Protein AF-A0A960TJP4-F1 (afdb_monomer_lite)

Sequence (96 aa):
MKLLMGAAESLITYLRLPSEEATQIIVNSIKQEMKIRGTDFGILEVSSKAERTAFTRVVVHRVKDYLSQNYRFKPESVNKAMDSFVAVLHRSWQLE

Radius of gyration: 12.8 Å; chains: 1; bounding box: 29×22×37 Å

Foldseek 3Di:
DQLLQQLLVLCCVLVVDDSVVSSVLLVVLLVVLCVVVVHDPVCLLPDDPVSVLVSQVSSLVSSLVCCVVPHPDDVVSSVSSSVSSSVSSNVVNVVD

pLDDT: mean 83.44, std 9.13, range [45.75, 92.38]

Structure (mmCIF, N/CA/C/O backbone):
data_AF-A0A960TJP4-F1
#
_entry.id   AF-A0A960TJP4-F1
#
loop_
_atom_site.group_PDB
_atom_site.id
_atom_site.type_symbol
_atom_site.label_atom_id
_atom_site.label_alt_id
_atom_site.label_comp_id
_atom_site.label_asym_id
_atom_site.label_entity_id
_atom_site.label_seq_id
_atom_site.pdbx_PDB_ins_code
_atom_site.Cartn_x
_atom_site.Cartn_y
_atom_site.Cartn_z
_atom_site.occupancy
_atom_site.B_iso_or_equiv
_atom_site.auth_seq_id
_atom_site.auth_comp_id
_atom_site.auth_asym_id
_atom_site.auth_atom_id
_atom_site.pdbx_PDB_model_num
ATOM 1 N N . MET A 1 1 ? 2.980 9.294 9.939 1.00 51.09 1 MET A N 1
ATOM 2 C CA . MET A 1 1 ? 3.906 9.525 8.792 1.00 51.09 1 MET A CA 1
ATOM 3 C C . MET A 1 1 ? 4.861 8.365 8.493 1.00 51.09 1 MET A C 1
ATOM 5 O O . MET A 1 1 ? 5.073 8.100 7.318 1.00 51.09 1 MET A O 1
ATOM 9 N N . LYS A 1 2 ? 5.414 7.647 9.487 1.00 58.50 2 LYS A N 1
ATOM 10 C CA . LYS A 1 2 ? 6.372 6.539 9.246 1.00 58.50 2 LYS A CA 1
ATOM 11 C C . LYS A 1 2 ? 5.826 5.412 8.345 1.00 58.50 2 LYS A C 1
ATOM 13 O O . LYS A 1 2 ? 6.550 4.922 7.488 1.00 58.50 2 LYS A O 1
ATOM 18 N N . LEU A 1 3 ? 4.537 5.083 8.480 1.00 61.84 3 LEU A N 1
ATOM 19 C CA . LEU A 1 3 ? 3.791 4.140 7.626 1.00 61.84 3 LEU A CA 1
ATOM 20 C C . LEU A 1 3 ? 3.875 4.475 6.122 1.00 61.84 3 LEU A C 1
ATOM 22 O O . LEU A 1 3 ? 4.152 3.603 5.303 1.00 61.84 3 LEU A O 1
ATOM 26 N N . LEU A 1 4 ? 3.663 5.749 5.769 1.00 63.72 4 LEU A N 1
ATOM 27 C CA . LEU A 1 4 ? 3.689 6.243 4.385 1.00 63.72 4 LEU A CA 1
ATOM 28 C C . LEU A 1 4 ? 5.093 6.174 3.783 1.00 63.72 4 LEU A C 1
ATOM 30 O O . LEU A 1 4 ? 5.249 5.837 2.614 1.00 63.72 4 LEU A O 1
ATOM 34 N N . MET A 1 5 ? 6.106 6.482 4.594 1.00 66.25 5 MET A N 1
ATOM 35 C CA . MET A 1 5 ? 7.496 6.547 4.148 1.00 66.25 5 MET A CA 1
ATOM 36 C C . MET A 1 5 ? 8.054 5.158 3.821 1.00 66.25 5 MET A C 1
ATOM 38 O O . MET A 1 5 ? 8.606 4.979 2.741 1.00 66.25 5 MET A O 1
ATOM 42 N N . GLY A 1 6 ? 7.828 4.152 4.675 1.00 69.38 6 GLY A N 1
ATOM 43 C CA . GLY A 1 6 ? 8.293 2.784 4.393 1.00 69.38 6 GLY A CA 1
ATOM 44 C C . GLY A 1 6 ? 7.545 2.107 3.231 1.00 69.38 6 GLY A C 1
ATOM 45 O O . GLY A 1 6 ? 8.101 1.286 2.499 1.00 69.38 6 GLY A O 1
ATOM 46 N N . ALA A 1 7 ? 6.283 2.483 3.017 1.00 71.50 7 ALA A N 1
ATOM 47 C CA . ALA A 1 7 ? 5.505 2.049 1.861 1.00 71.50 7 ALA A CA 1
ATOM 48 C C . ALA A 1 7 ? 6.010 2.671 0.547 1.00 71.50 7 ALA A C 1
ATOM 50 O O . ALA A 1 7 ? 6.173 1.964 -0.449 1.00 71.50 7 ALA A O 1
ATOM 51 N N . ALA A 1 8 ? 6.294 3.977 0.551 1.00 77.69 8 ALA A N 1
ATOM 52 C CA . ALA A 1 8 ? 6.856 4.680 -0.601 1.00 77.69 8 ALA A CA 1
ATOM 53 C C . ALA A 1 8 ? 8.240 4.135 -0.967 1.00 77.69 8 ALA A C 1
ATOM 55 O O . ALA A 1 8 ? 8.525 3.930 -2.143 1.00 77.69 8 ALA A O 1
ATOM 56 N N . GLU A 1 9 ? 9.057 3.802 0.032 1.00 82.75 9 GLU A N 1
ATOM 57 C CA . GLU A 1 9 ? 10.373 3.196 -0.171 1.00 82.75 9 GLU A CA 1
ATOM 58 C C . GLU A 1 9 ? 10.282 1.869 -0.936 1.00 82.75 9 GLU A C 1
ATOM 60 O O . GLU A 1 9 ? 11.055 1.640 -1.860 1.00 82.75 9 GLU A O 1
ATOM 65 N N . SER A 1 10 ? 9.257 1.049 -0.676 1.00 83.12 10 SER A N 1
ATOM 66 C CA . SER A 1 10 ? 9.031 -0.189 -1.438 1.00 83.12 10 SER A CA 1
ATOM 67 C C . SER A 1 10 ? 8.764 0.084 -2.928 1.00 83.12 10 SER A C 1
ATOM 69 O O . SER A 1 10 ? 9.289 -0.612 -3.798 1.00 83.12 10 SER A O 1
ATOM 71 N N . LEU A 1 11 ? 7.991 1.123 -3.254 1.00 83.69 11 LEU A N 1
ATOM 72 C CA . LEU A 1 11 ? 7.758 1.519 -4.647 1.00 83.69 11 LEU A CA 1
ATOM 73 C C . LEU A 1 11 ? 9.035 2.056 -5.311 1.00 83.69 11 LEU A C 1
ATOM 75 O O . LEU A 1 11 ? 9.329 1.714 -6.457 1.00 83.69 11 LEU A O 1
ATOM 79 N N . ILE A 1 12 ? 9.820 2.848 -4.583 1.00 86.19 12 ILE A N 1
ATOM 80 C CA . ILE A 1 12 ? 11.086 3.409 -5.069 1.00 86.19 12 ILE A CA 1
ATOM 81 C C . ILE A 1 12 ? 12.095 2.284 -5.335 1.00 86.19 12 ILE A C 1
ATOM 83 O O . ILE A 1 12 ? 12.688 2.224 -6.410 1.00 86.19 12 ILE A O 1
ATOM 87 N N . THR A 1 13 ? 12.263 1.345 -4.403 1.00 84.88 13 THR A N 1
ATOM 88 C CA . THR A 1 13 ? 13.252 0.266 -4.520 1.00 84.88 13 THR A CA 1
ATOM 89 C C . THR A 1 13 ? 12.906 -0.723 -5.630 1.00 84.88 13 THR A C 1
ATOM 91 O O . THR A 1 13 ? 13.768 -1.063 -6.442 1.00 84.88 13 THR A O 1
ATOM 94 N N . TYR A 1 14 ? 11.657 -1.194 -5.690 1.00 84.69 14 TYR A N 1
ATOM 95 C CA . TYR A 1 14 ? 11.285 -2.285 -6.597 1.00 84.69 14 TYR A CA 1
ATOM 96 C C . TYR A 1 14 ? 10.828 -1.813 -7.978 1.00 84.69 14 TYR A C 1
ATOM 98 O O . TYR A 1 14 ? 10.976 -2.559 -8.948 1.00 84.69 14 TYR A O 1
ATOM 106 N N . LEU A 1 15 ? 10.289 -0.594 -8.084 1.00 86.12 15 LEU A N 1
ATOM 107 C CA . LEU A 1 15 ? 9.760 -0.047 -9.339 1.00 86.12 15 LEU A CA 1
ATOM 108 C C . LEU A 1 15 ? 10.577 1.132 -9.873 1.00 86.12 15 LEU A C 1
ATOM 110 O O . LEU A 1 15 ? 10.297 1.599 -10.974 1.00 86.12 15 LEU A O 1
ATOM 114 N N . ARG A 1 16 ? 11.606 1.584 -9.137 1.00 86.75 16 ARG A N 1
ATOM 115 C CA . ARG A 1 16 ? 12.430 2.758 -9.482 1.00 86.75 16 ARG A CA 1
ATOM 116 C C . ARG A 1 16 ? 11.593 4.014 -9.726 1.00 86.75 16 ARG A C 1
ATOM 118 O O . ARG A 1 16 ? 11.963 4.853 -10.544 1.00 86.75 16 ARG A O 1
ATOM 125 N N . LEU A 1 17 ? 10.464 4.129 -9.029 1.00 86.88 17 LEU A N 1
ATOM 126 C CA . LEU A 1 17 ? 9.632 5.321 -9.100 1.00 86.88 17 LEU A CA 1
ATOM 127 C C . LEU A 1 17 ? 10.355 6.510 -8.449 1.00 86.88 17 LEU A C 1
ATOM 129 O O . LEU A 1 17 ? 11.011 6.330 -7.417 1.00 86.88 17 LEU A O 1
ATOM 133 N N . PRO A 1 18 ? 10.219 7.726 -9.003 1.00 89.00 18 PRO A N 1
ATOM 134 C CA . PRO A 1 18 ? 10.581 8.953 -8.312 1.00 89.00 18 PRO A CA 1
ATOM 135 C C . PRO A 1 18 ? 9.902 9.028 -6.941 1.00 89.00 18 PRO A C 1
ATOM 137 O O . PRO A 1 18 ? 8.732 8.676 -6.790 1.00 89.00 18 PRO A O 1
ATOM 140 N N . SER A 1 19 ? 10.633 9.520 -5.940 1.00 86.19 19 SER A N 1
ATOM 141 C CA . SER A 1 19 ? 10.150 9.582 -4.552 1.00 86.19 19 SER A CA 1
ATOM 142 C C . SER A 1 19 ? 8.846 10.376 -4.405 1.00 86.19 19 SER A C 1
ATOM 144 O O . SER A 1 19 ? 7.919 9.951 -3.710 1.00 86.19 19 SER A O 1
ATOM 146 N N . GLU A 1 20 ? 8.747 11.501 -5.113 1.00 87.44 20 GLU A N 1
ATOM 147 C CA . GLU A 1 20 ? 7.553 12.347 -5.131 1.00 87.44 20 GLU A CA 1
ATOM 148 C C . GLU A 1 20 ? 6.344 11.606 -5.715 1.00 87.44 20 GLU A C 1
ATOM 150 O O . GLU A 1 20 ? 5.269 11.590 -5.118 1.00 87.44 20 GLU A O 1
ATOM 155 N N . GLU A 1 21 ? 6.541 10.903 -6.828 1.00 87.44 21 GLU A N 1
ATOM 156 C CA . GLU A 1 21 ? 5.494 10.150 -7.516 1.00 87.44 21 GLU A CA 1
ATOM 157 C C . GLU A 1 21 ? 5.020 8.951 -6.681 1.00 87.44 21 GLU A C 1
ATOM 159 O O . GLU A 1 21 ? 3.820 8.775 -6.468 1.00 87.44 21 GLU A O 1
ATOM 164 N N . ALA A 1 22 ? 5.949 8.181 -6.105 1.00 87.62 22 ALA A N 1
ATOM 165 C CA . ALA A 1 22 ? 5.632 7.088 -5.185 1.00 87.62 22 ALA A CA 1
ATOM 166 C C . ALA A 1 22 ? 4.808 7.576 -3.982 1.00 87.62 22 ALA A C 1
ATOM 168 O O . ALA A 1 22 ? 3.800 6.965 -3.614 1.00 87.62 22 ALA A O 1
ATOM 169 N N . THR A 1 23 ? 5.203 8.711 -3.399 1.00 87.94 23 THR A N 1
ATOM 170 C CA . THR A 1 23 ? 4.492 9.330 -2.275 1.00 87.94 23 THR A CA 1
ATOM 171 C C . THR A 1 23 ? 3.095 9.781 -2.691 1.00 87.94 23 THR A C 1
ATOM 173 O O . THR A 1 23 ? 2.117 9.480 -2.002 1.00 87.94 23 THR A O 1
ATOM 176 N N . GLN A 1 24 ? 2.973 10.455 -3.835 1.00 90.25 24 GLN A N 1
ATOM 177 C CA . GLN A 1 24 ? 1.702 10.980 -4.325 1.00 90.25 24 GLN A CA 1
ATOM 178 C C . GLN A 1 24 ? 0.685 9.864 -4.597 1.00 90.25 24 GLN A C 1
ATOM 180 O O . GLN A 1 24 ? -0.479 9.989 -4.208 1.00 90.25 24 GLN A O 1
ATOM 185 N N . ILE A 1 25 ? 1.118 8.754 -5.204 1.00 90.50 25 ILE A N 1
ATOM 186 C CA . ILE A 1 25 ? 0.266 7.590 -5.495 1.00 90.50 25 ILE A CA 1
ATOM 187 C C . ILE A 1 25 ? -0.310 6.998 -4.201 1.00 90.50 25 ILE A C 1
ATOM 189 O O . ILE A 1 25 ? -1.515 6.737 -4.106 1.00 90.50 25 ILE A O 1
ATOM 193 N N . ILE A 1 26 ? 0.534 6.822 -3.183 1.00 88.44 26 ILE A N 1
ATOM 194 C CA . ILE A 1 26 ? 0.123 6.260 -1.892 1.00 88.44 26 ILE A CA 1
ATOM 195 C C . ILE A 1 26 ? -0.823 7.218 -1.162 1.00 88.44 26 ILE A C 1
ATOM 197 O O . ILE A 1 26 ? -1.887 6.802 -0.700 1.00 88.44 26 ILE A O 1
ATOM 201 N N . VAL A 1 27 ? -0.476 8.507 -1.092 1.00 88.81 27 VAL A N 1
ATOM 202 C CA . VAL A 1 27 ? -1.299 9.528 -0.428 1.00 88.81 27 VAL A CA 1
ATOM 203 C C . VAL A 1 27 ? -2.675 9.633 -1.082 1.00 88.81 27 VAL A C 1
ATOM 205 O O . VAL A 1 27 ? -3.683 9.678 -0.375 1.00 88.81 27 VAL A O 1
ATOM 208 N N . ASN A 1 28 ? -2.743 9.626 -2.415 1.00 91.56 28 ASN A N 1
ATOM 209 C CA . ASN A 1 28 ? -4.013 9.667 -3.139 1.00 91.56 28 ASN A CA 1
ATOM 210 C C . ASN A 1 28 ? -4.866 8.428 -2.853 1.00 91.56 28 ASN A C 1
ATOM 212 O O . ASN A 1 28 ? -6.057 8.560 -2.566 1.00 91.56 28 ASN A O 1
ATOM 216 N N . SER A 1 29 ? -4.253 7.243 -2.852 1.00 91.00 29 SER A N 1
ATOM 217 C CA . SER A 1 29 ? -4.946 5.981 -2.563 1.00 91.00 29 SER A CA 1
ATOM 218 C C . SER A 1 29 ? -5.529 5.954 -1.147 1.00 91.00 29 SER A C 1
ATOM 220 O O . SER A 1 29 ? -6.662 5.520 -0.945 1.00 91.00 29 SER A O 1
ATOM 222 N N . ILE A 1 30 ? -4.790 6.481 -0.168 1.00 89.00 30 ILE A N 1
ATOM 223 C CA . ILE A 1 30 ? -5.237 6.591 1.225 1.00 89.00 30 ILE A CA 1
ATOM 224 C C . ILE A 1 30 ? -6.369 7.599 1.369 1.00 89.00 30 ILE A C 1
ATOM 226 O O . ILE A 1 30 ? -7.397 7.273 1.957 1.00 89.00 30 ILE A O 1
ATOM 230 N N . LYS A 1 31 ? -6.217 8.805 0.810 1.00 90.12 31 LYS A N 1
ATOM 231 C CA . LYS A 1 31 ? -7.262 9.839 0.856 1.00 90.12 31 LYS A CA 1
ATOM 232 C C . LYS A 1 31 ? -8.563 9.343 0.231 1.00 90.12 31 LYS A C 1
ATOM 234 O O . LYS A 1 31 ? -9.640 9.594 0.768 1.00 90.12 31 LYS A O 1
ATOM 239 N N . GLN A 1 32 ? -8.468 8.627 -0.888 1.00 92.25 32 GLN A N 1
ATOM 240 C CA . GLN A 1 32 ? -9.630 8.041 -1.544 1.00 92.25 32 GLN A CA 1
ATOM 241 C C . GLN A 1 32 ? -10.311 7.001 -0.651 1.00 92.25 32 GLN A C 1
ATOM 243 O O . GLN A 1 32 ? -11.531 7.039 -0.503 1.00 92.25 32 GLN A O 1
ATOM 248 N N . GLU A 1 33 ? -9.544 6.104 -0.030 1.00 91.19 33 GLU A N 1
ATOM 249 C CA . GLU A 1 33 ? -10.105 5.079 0.850 1.00 91.19 33 GLU A CA 1
ATOM 250 C C . GLU A 1 33 ? -10.734 5.674 2.116 1.00 91.19 33 GLU A C 1
ATOM 252 O O . GLU A 1 33 ? -11.819 5.259 2.522 1.00 91.19 33 GLU A O 1
ATOM 257 N N . MET A 1 34 ? -10.110 6.700 2.696 1.00 90.31 34 MET A N 1
ATOM 258 C CA . MET A 1 34 ? -10.664 7.447 3.829 1.00 90.31 34 MET A CA 1
ATOM 259 C C . MET A 1 34 ? -12.007 8.081 3.491 1.00 90.31 34 MET A C 1
ATOM 261 O O . MET A 1 34 ? -12.978 7.912 4.228 1.00 90.31 34 MET A O 1
ATOM 265 N N . LYS A 1 35 ? -12.087 8.736 2.328 1.00 92.12 35 LYS A N 1
ATOM 266 C CA . LYS A 1 35 ? -13.328 9.333 1.834 1.00 92.12 35 LYS A CA 1
ATOM 267 C C . LYS A 1 35 ? -14.428 8.287 1.642 1.00 92.12 35 LYS A C 1
ATOM 269 O O . LYS A 1 35 ? -15.570 8.552 1.993 1.00 92.12 35 LYS A O 1
ATOM 274 N N . ILE A 1 36 ? -14.095 7.116 1.096 1.00 92.38 36 ILE A N 1
ATOM 275 C CA . ILE A 1 36 ? -15.064 6.035 0.848 1.00 92.38 36 ILE A CA 1
ATOM 276 C C . ILE A 1 36 ? -15.609 5.456 2.153 1.00 92.38 36 ILE A C 1
ATOM 278 O O . ILE A 1 36 ? -16.801 5.178 2.244 1.00 92.38 36 ILE A O 1
ATOM 282 N N . ARG A 1 37 ? -14.758 5.294 3.168 1.00 89.44 37 ARG A N 1
ATOM 283 C CA . ARG A 1 37 ? -15.167 4.771 4.479 1.00 89.44 37 ARG A CA 1
ATOM 284 C C . ARG A 1 37 ? -15.794 5.817 5.396 1.00 89.44 37 ARG A C 1
ATO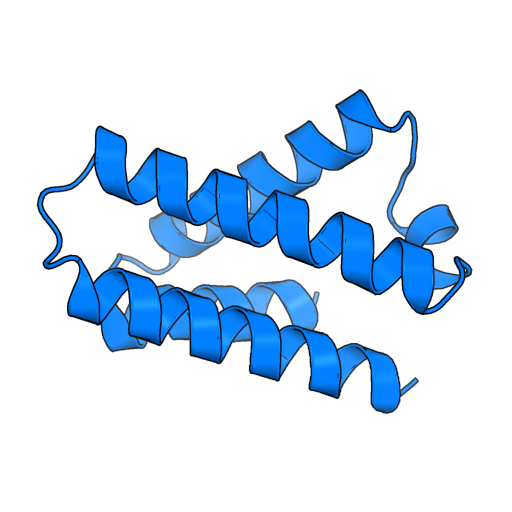M 286 O O . ARG A 1 37 ? -16.309 5.445 6.442 1.00 89.44 37 ARG A O 1
ATOM 293 N N . GLY A 1 38 ? -15.717 7.100 5.039 1.00 88.94 38 GLY A N 1
ATOM 294 C CA . GLY A 1 38 ? -16.122 8.190 5.927 1.00 88.94 38 GLY A CA 1
ATOM 295 C C . GLY A 1 38 ? -15.305 8.214 7.222 1.00 88.94 38 GLY A C 1
ATOM 296 O O . GLY A 1 38 ? -15.861 8.448 8.288 1.00 88.94 38 GLY A O 1
ATOM 297 N N . THR A 1 39 ? -14.005 7.918 7.136 1.00 86.62 39 THR A N 1
ATOM 298 C CA . THR A 1 39 ? -13.090 7.836 8.286 1.00 86.62 39 THR A CA 1
ATOM 299 C C . THR A 1 39 ? -11.913 8.796 8.120 1.00 86.62 39 THR A C 1
ATOM 301 O O . THR A 1 39 ? -11.663 9.305 7.026 1.00 86.62 39 THR A O 1
ATOM 304 N N . ASP A 1 40 ? -11.168 9.018 9.196 1.00 87.44 40 ASP A N 1
ATOM 305 C CA . ASP A 1 40 ? -9.921 9.777 9.201 1.00 87.44 40 ASP A CA 1
ATOM 306 C C . ASP A 1 40 ? -8.792 8.972 9.863 1.00 87.44 40 ASP A C 1
ATOM 308 O O . ASP A 1 40 ? -8.977 7.833 10.298 1.00 87.44 40 ASP A O 1
ATOM 312 N N . PHE A 1 41 ? -7.588 9.547 9.898 1.00 80.56 41 PHE A N 1
ATOM 313 C CA . PHE A 1 41 ? -6.432 8.888 10.506 1.00 80.56 41 PHE A CA 1
ATOM 314 C C . PHE A 1 41 ? -6.612 8.633 12.002 1.00 80.56 41 PHE A C 1
ATOM 316 O O . PHE A 1 41 ? -6.206 7.572 12.462 1.00 80.56 41 PHE A O 1
ATOM 323 N N . GLY A 1 42 ? -7.232 9.555 12.741 1.00 80.19 42 GLY A N 1
ATOM 324 C CA . GLY A 1 42 ? -7.415 9.407 14.183 1.00 80.19 42 GLY A CA 1
ATOM 325 C C . GLY A 1 42 ? -8.354 8.251 14.512 1.00 80.19 42 GLY A C 1
ATOM 326 O O . GLY A 1 42 ? -8.054 7.433 15.378 1.00 80.19 42 GLY A O 1
ATOM 327 N N . ILE A 1 43 ? -9.450 8.122 13.760 1.00 82.31 43 ILE A N 1
ATOM 328 C CA . ILE A 1 43 ? -10.376 6.991 13.880 1.00 82.31 43 ILE A CA 1
ATOM 329 C C . ILE A 1 43 ? -9.675 5.688 13.479 1.00 82.31 43 ILE A C 1
ATOM 331 O O . ILE A 1 43 ? -9.798 4.681 14.176 1.00 82.31 43 ILE A O 1
ATOM 335 N N . LEU A 1 44 ? -8.914 5.692 12.381 1.00 83.12 44 LEU A N 1
ATOM 336 C CA . LEU A 1 44 ? -8.204 4.506 11.904 1.00 83.12 44 LEU A CA 1
ATOM 337 C C . LEU A 1 44 ? -7.136 4.018 12.897 1.00 83.12 44 LEU A C 1
ATOM 339 O O . LEU A 1 44 ? -6.959 2.810 13.041 1.00 83.12 44 LEU A O 1
ATOM 343 N N . GLU A 1 45 ? -6.438 4.922 13.586 1.00 80.56 45 GLU A N 1
ATOM 344 C CA . GLU A 1 45 ? -5.404 4.584 14.575 1.00 80.56 45 GLU A CA 1
ATOM 345 C C . GLU A 1 45 ? -5.980 3.832 15.780 1.00 80.56 45 GLU A C 1
ATOM 347 O O . GLU A 1 45 ? -5.407 2.827 16.205 1.00 80.56 45 GLU A O 1
ATOM 352 N N . VAL A 1 46 ? -7.152 4.246 16.271 1.00 83.69 46 VAL A N 1
ATOM 353 C CA . VAL A 1 46 ? -7.844 3.573 17.387 1.00 83.69 46 VAL A CA 1
ATOM 354 C C . VAL A 1 46 ? -8.714 2.392 16.943 1.00 83.69 46 VAL A C 1
ATOM 356 O O . VAL A 1 46 ? -9.277 1.684 17.779 1.00 83.69 46 VAL A O 1
ATOM 359 N N . SER A 1 47 ? -8.832 2.164 15.633 1.00 85.81 47 SER A N 1
ATOM 360 C CA . SER A 1 47 ? -9.628 1.073 15.074 1.00 85.81 47 SER A CA 1
ATOM 361 C C . SER A 1 47 ? -9.012 -0.296 15.359 1.00 85.81 47 SER A C 1
ATOM 363 O O . SER A 1 47 ? -7.809 -0.469 15.608 1.00 85.81 47 SER A O 1
ATOM 365 N N . SER A 1 48 ? -9.848 -1.326 15.246 1.00 87.75 48 SER A N 1
ATOM 366 C CA . SER A 1 48 ? -9.410 -2.703 15.438 1.00 87.75 48 SER A CA 1
ATOM 367 C C . SER A 1 48 ? -8.273 -3.075 14.475 1.00 87.75 48 SER A C 1
ATOM 369 O O . SER A 1 48 ? -8.164 -2.577 13.351 1.00 87.75 48 SER A O 1
ATOM 371 N N . LYS A 1 49 ? -7.420 -4.027 14.876 1.00 83.62 49 LYS A N 1
ATOM 372 C CA . LYS A 1 49 ? -6.382 -4.581 13.984 1.00 83.62 49 LYS A CA 1
ATOM 373 C C . LYS A 1 49 ? -6.979 -5.105 12.670 1.00 83.62 49 LYS A C 1
ATOM 375 O O . LYS A 1 49 ? -6.345 -4.996 11.619 1.00 83.62 49 LYS A O 1
ATOM 380 N N . ALA A 1 50 ? -8.187 -5.668 12.727 1.00 85.81 50 ALA A N 1
ATOM 381 C CA . ALA A 1 50 ? -8.906 -6.161 11.560 1.00 85.81 50 ALA A CA 1
ATOM 382 C C . ALA A 1 50 ? -9.264 -5.022 10.591 1.00 85.81 50 ALA A C 1
ATOM 384 O O . ALA A 1 50 ? -8.976 -5.136 9.401 1.00 85.81 50 ALA A O 1
ATOM 385 N N . GLU A 1 51 ? -9.799 -3.904 11.089 1.00 86.81 51 GLU A N 1
ATOM 386 C CA . GLU A 1 51 ? -10.102 -2.723 10.270 1.00 86.81 51 GLU A CA 1
ATOM 387 C C . GLU A 1 51 ? -8.850 -2.096 9.676 1.00 86.81 51 GLU A C 1
ATOM 389 O O . GLU A 1 51 ? -8.813 -1.851 8.469 1.00 86.81 51 GLU A O 1
ATOM 394 N N . ARG A 1 52 ? -7.800 -1.915 10.484 1.00 85.19 52 ARG A N 1
ATOM 395 C CA . ARG A 1 52 ? -6.510 -1.397 10.010 1.00 85.19 52 ARG A CA 1
ATOM 396 C C . ARG A 1 52 ? -5.935 -2.275 8.901 1.00 85.19 52 ARG A C 1
ATOM 398 O O . ARG A 1 52 ? -5.506 -1.766 7.865 1.00 85.19 52 ARG A O 1
ATOM 405 N N . THR A 1 53 ? -6.011 -3.599 9.054 1.00 83.94 53 THR A N 1
ATOM 406 C CA . THR A 1 53 ? -5.589 -4.568 8.025 1.0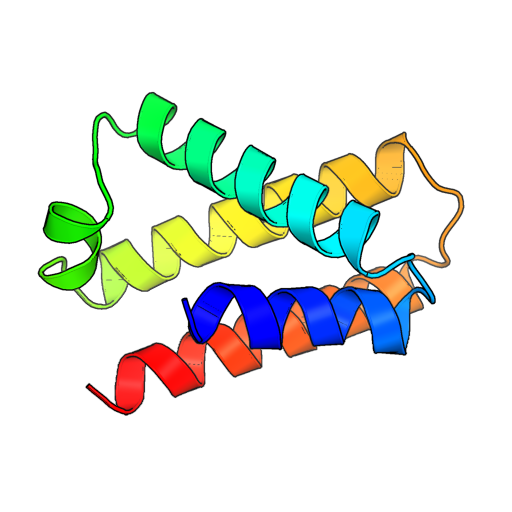0 83.94 53 THR A 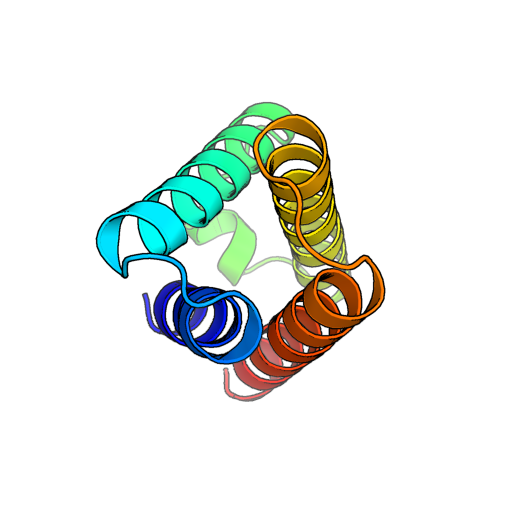CA 1
ATOM 407 C C . THR A 1 53 ? -6.462 -4.484 6.770 1.00 83.94 53 THR A C 1
ATOM 409 O O . THR A 1 53 ? -5.944 -4.501 5.654 1.00 83.94 53 THR A O 1
ATOM 412 N N . ALA A 1 54 ? -7.783 -4.377 6.921 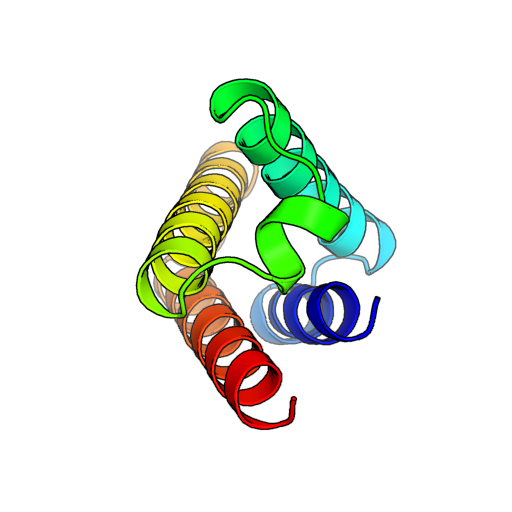1.00 88.19 54 ALA A N 1
ATOM 413 C CA . ALA A 1 54 ? -8.707 -4.274 5.796 1.00 88.19 54 ALA A CA 1
ATOM 414 C C . ALA A 1 54 ? -8.497 -2.975 5.005 1.00 88.19 54 ALA A C 1
ATOM 416 O O . ALA A 1 54 ? -8.416 -3.018 3.781 1.00 88.19 54 ALA A O 1
ATOM 417 N N . PHE A 1 55 ? -8.360 -1.837 5.691 1.00 88.69 55 PHE A N 1
ATOM 418 C CA . PHE A 1 55 ? -8.022 -0.543 5.091 1.00 88.69 55 PHE A CA 1
ATOM 419 C C . PHE A 1 55 ? -6.733 -0.642 4.279 1.00 88.69 55 PHE A C 1
ATOM 421 O O . PHE A 1 55 ? -6.681 -0.312 3.096 1.00 88.69 55 PHE A O 1
ATOM 428 N N . THR A 1 56 ? -5.711 -1.199 4.917 1.00 85.56 56 THR A N 1
ATOM 429 C CA . THR A 1 56 ? -4.390 -1.402 4.345 1.00 85.56 56 THR A CA 1
ATOM 430 C C . THR A 1 56 ? -4.436 -2.217 3.048 1.00 85.56 56 THR A C 1
ATOM 432 O O . THR A 1 56 ? -3.867 -1.805 2.038 1.00 85.56 56 THR A O 1
ATOM 435 N N . ARG A 1 57 ? -5.147 -3.353 3.040 1.00 87.75 57 ARG A N 1
ATOM 436 C CA . ARG A 1 57 ? -5.290 -4.202 1.845 1.00 87.75 57 ARG A CA 1
ATOM 437 C C . ARG A 1 57 ? -5.930 -3.457 0.679 1.00 87.75 57 ARG A C 1
ATOM 439 O O . ARG A 1 57 ? -5.479 -3.614 -0.452 1.00 87.75 57 ARG A O 1
ATOM 446 N N . VAL A 1 58 ? -6.948 -2.640 0.948 1.00 91.25 58 VAL A N 1
ATOM 447 C CA . VAL A 1 58 ? -7.612 -1.865 -0.107 1.00 91.25 58 VAL A CA 1
ATOM 448 C C . VAL A 1 58 ? -6.684 -0.784 -0.658 1.00 91.25 58 VAL A C 1
ATOM 450 O O . VAL A 1 58 ? -6.590 -0.637 -1.873 1.00 91.25 58 VAL A O 1
ATOM 453 N N . VAL A 1 59 ? -5.938 -0.080 0.198 1.00 89.62 59 VAL A N 1
ATOM 454 C CA . VAL A 1 59 ? -4.937 0.904 -0.250 1.00 89.62 59 VAL A CA 1
ATOM 455 C C . VAL A 1 59 ? -3.886 0.253 -1.148 1.00 89.62 59 VAL A C 1
ATOM 457 O O . VAL A 1 59 ? -3.621 0.760 -2.235 1.00 89.62 59 VAL A O 1
ATOM 460 N N . VAL A 1 60 ? -3.325 -0.886 -0.738 1.00 89.38 60 VAL A N 1
ATOM 461 C CA . VAL A 1 60 ? -2.341 -1.635 -1.539 1.00 89.38 60 VAL A CA 1
ATOM 462 C C . VAL A 1 60 ? -2.935 -2.046 -2.887 1.00 89.38 60 VAL A C 1
ATOM 464 O O . VAL A 1 60 ? -2.292 -1.872 -3.921 1.00 89.38 60 VAL A O 1
ATOM 467 N N . HIS A 1 61 ? -4.179 -2.528 -2.905 1.00 90.94 61 HIS A N 1
ATOM 468 C CA . HIS A 1 61 ? -4.851 -2.889 -4.151 1.00 90.94 61 HIS A CA 1
ATOM 469 C C . HIS A 1 61 ? -5.029 -1.683 -5.083 1.00 90.94 61 HIS A C 1
ATOM 471 O O . HIS A 1 61 ? -4.710 -1.783 -6.265 1.00 90.94 61 HIS A O 1
ATOM 477 N N . ARG A 1 62 ? -5.453 -0.526 -4.560 1.00 91.81 62 ARG A N 1
ATOM 478 C CA . ARG A 1 62 ? -5.587 0.711 -5.350 1.00 91.81 62 ARG A CA 1
ATOM 479 C C . ARG A 1 62 ? -4.258 1.150 -5.954 1.00 91.81 62 ARG A C 1
ATOM 481 O O . ARG A 1 62 ? -4.209 1.519 -7.123 1.00 91.81 62 ARG A O 1
ATOM 488 N N . VAL A 1 63 ? -3.179 1.075 -5.175 1.00 90.56 63 VAL A N 1
ATOM 489 C CA . VAL A 1 63 ? -1.829 1.382 -5.659 1.00 90.56 63 VAL A CA 1
ATOM 490 C C . VAL A 1 63 ? -1.435 0.415 -6.775 1.00 90.56 63 VAL A C 1
ATOM 492 O O . VAL A 1 63 ? -0.981 0.857 -7.826 1.00 90.56 63 VAL A O 1
ATOM 495 N N . LYS A 1 64 ? -1.660 -0.892 -6.601 1.00 90.00 64 LYS A N 1
ATOM 496 C CA . LYS A 1 64 ? -1.399 -1.898 -7.641 1.00 90.00 64 LYS A CA 1
ATOM 497 C C . LYS A 1 64 ? -2.177 -1.622 -8.930 1.00 90.00 64 LYS A C 1
ATOM 499 O O . LYS A 1 64 ? -1.595 -1.715 -10.013 1.00 90.00 64 LYS A O 1
ATOM 504 N N . ASP A 1 65 ? -3.455 -1.276 -8.822 1.00 91.12 65 ASP A N 1
ATOM 505 C CA . ASP A 1 65 ? -4.305 -0.983 -9.979 1.00 91.12 65 ASP A CA 1
ATOM 506 C C . ASP A 1 65 ? -3.818 0.265 -10.707 1.00 91.12 65 ASP A C 1
ATOM 508 O O . ASP A 1 65 ? -3.636 0.235 -11.924 1.00 91.12 65 ASP A O 1
ATOM 512 N N . TYR A 1 66 ? -3.510 1.328 -9.959 1.00 90.50 66 TYR A N 1
ATOM 513 C CA . TYR A 1 66 ? -2.938 2.547 -10.518 1.00 90.50 66 TYR A CA 1
ATOM 514 C C . TYR A 1 66 ? -1.637 2.252 -11.269 1.00 90.50 66 TYR A C 1
ATOM 516 O O . TYR A 1 66 ? -1.471 2.671 -12.415 1.00 90.50 66 TYR A O 1
ATOM 524 N N . LEU A 1 67 ? -0.729 1.487 -10.659 1.00 89.62 67 LEU A N 1
ATOM 525 C CA . LEU A 1 67 ? 0.546 1.128 -11.275 1.00 89.62 67 LEU A CA 1
ATOM 526 C C . LEU A 1 67 ? 0.357 0.299 -12.550 1.00 89.62 67 LEU A C 1
ATOM 528 O O . LEU A 1 67 ? 1.057 0.521 -13.533 1.00 89.62 67 LEU A O 1
ATOM 532 N N . SER A 1 68 ? -0.604 -0.625 -12.544 1.00 87.19 68 SER A N 1
ATOM 533 C CA . SER A 1 68 ? -0.892 -1.504 -13.685 1.00 87.19 68 SER A CA 1
ATOM 534 C C . SER A 1 68 ? -1.549 -0.762 -14.854 1.00 87.19 68 SER A C 1
ATOM 536 O O . SER A 1 68 ? -1.381 -1.162 -16.002 1.00 87.19 68 SER A O 1
ATOM 538 N N . GLN A 1 69 ? -2.297 0.308 -14.572 1.00 88.81 69 GLN A N 1
ATOM 539 C CA . GLN A 1 69 ? -2.964 1.129 -15.587 1.00 88.81 69 GLN A CA 1
ATOM 540 C C . GLN A 1 69 ? -2.048 2.207 -16.178 1.00 88.81 69 GLN A C 1
ATOM 542 O O . GLN A 1 69 ? -2.160 2.520 -17.360 1.00 88.81 69 GLN A O 1
ATOM 547 N N . ASN A 1 70 ? -1.149 2.774 -15.367 1.00 87.19 70 ASN A N 1
ATOM 548 C CA . ASN A 1 70 ? -0.355 3.946 -15.750 1.00 87.19 70 ASN A CA 1
ATOM 549 C C . ASN A 1 70 ? 1.093 3.612 -16.140 1.00 87.19 70 ASN A C 1
ATOM 551 O O . ASN A 1 70 ? 1.746 4.418 -16.798 1.00 87.19 70 ASN A O 1
ATOM 555 N N . TYR A 1 71 ? 1.601 2.426 -15.788 1.00 87.69 71 TYR A N 1
ATOM 556 C CA . TYR A 1 71 ? 2.985 2.034 -16.063 1.00 87.69 71 TYR A CA 1
ATOM 557 C C . TYR A 1 71 ? 3.063 0.636 -16.661 1.00 87.69 71 TYR A C 1
ATOM 559 O O . TYR A 1 71 ? 2.241 -0.241 -16.413 1.00 87.69 71 TYR A O 1
ATOM 567 N N . ARG A 1 72 ? 4.135 0.396 -17.418 1.00 86.69 72 ARG A N 1
ATOM 568 C CA . ARG A 1 72 ? 4.463 -0.920 -17.980 1.00 86.69 72 ARG A CA 1
ATOM 569 C C . ARG A 1 72 ? 5.474 -1.659 -17.108 1.00 86.69 72 ARG A C 1
ATOM 571 O O . ARG A 1 72 ? 6.523 -2.091 -17.583 1.00 86.69 72 ARG A O 1
ATOM 578 N N . PHE A 1 73 ? 5.182 -1.773 -15.815 1.00 87.00 73 PHE A N 1
ATOM 579 C CA . PHE A 1 73 ? 6.015 -2.566 -14.916 1.00 87.00 73 PHE A CA 1
ATOM 580 C C . PHE A 1 73 ? 5.811 -4.062 -15.149 1.00 87.00 73 PHE A C 1
ATOM 582 O O . PHE A 1 73 ? 4.729 -4.519 -15.517 1.00 87.00 73 PHE A O 1
ATOM 589 N N . LYS A 1 74 ? 6.8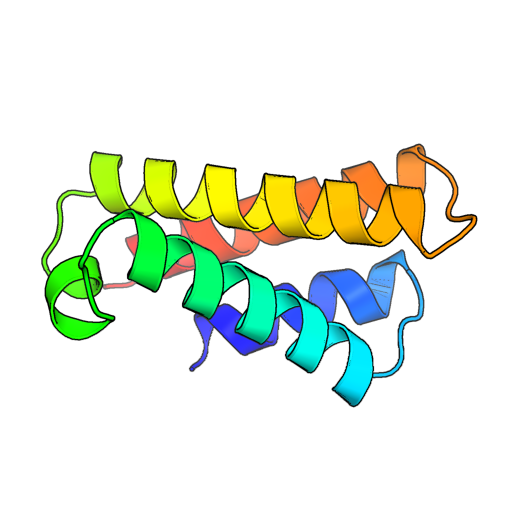59 -4.850 -14.892 1.00 85.06 74 LYS A N 1
ATOM 590 C CA . LYS A 1 74 ? 6.726 -6.308 -14.863 1.00 85.06 74 LYS A CA 1
ATOM 591 C C . LYS A 1 74 ? 5.807 -6.692 -13.694 1.00 85.06 74 LYS A C 1
ATOM 593 O O . LYS A 1 74 ? 6.067 -6.233 -12.578 1.00 85.06 74 LYS A O 1
ATOM 598 N N . PRO A 1 75 ? 4.800 -7.564 -13.896 1.00 82.44 75 PRO A N 1
ATOM 599 C CA . PRO A 1 75 ? 3.883 -7.973 -12.830 1.00 82.44 75 PRO A CA 1
ATOM 600 C C . PRO A 1 75 ? 4.595 -8.499 -11.578 1.00 82.44 75 PRO A C 1
ATOM 602 O O . PRO A 1 75 ? 4.171 -8.227 -10.460 1.00 82.44 75 PRO A O 1
ATOM 605 N N . GLU A 1 76 ? 5.719 -9.195 -11.756 1.00 86.06 76 GLU A N 1
ATOM 606 C CA . GLU A 1 76 ? 6.535 -9.710 -10.655 1.00 86.06 76 GLU A CA 1
ATOM 607 C C . GLU A 1 76 ? 7.143 -8.591 -9.791 1.00 86.06 76 GLU A C 1
ATOM 609 O O . GLU A 1 76 ? 7.126 -8.682 -8.565 1.00 86.06 76 GLU A O 1
ATOM 614 N N . SER A 1 77 ? 7.635 -7.511 -10.408 1.00 84.44 77 SER A N 1
ATOM 615 C CA . SER A 1 77 ? 8.175 -6.348 -9.691 1.00 84.44 77 SER A CA 1
ATOM 616 C C . SER A 1 77 ? 7.083 -5.629 -8.904 1.00 84.44 77 SER A C 1
ATOM 618 O O . SER A 1 77 ? 7.307 -5.239 -7.760 1.00 84.44 77 SER A O 1
ATOM 620 N N . VAL A 1 78 ? 5.888 -5.501 -9.492 1.00 84.81 78 VAL A N 1
ATOM 621 C CA . VAL A 1 78 ? 4.724 -4.914 -8.815 1.00 84.81 78 VAL A CA 1
ATOM 622 C C . VAL A 1 78 ? 4.309 -5.780 -7.633 1.00 84.81 78 VAL A C 1
ATOM 624 O O . VAL A 1 78 ? 4.138 -5.257 -6.539 1.00 84.81 78 VAL A O 1
ATOM 627 N N . ASN A 1 79 ? 4.214 -7.099 -7.808 1.00 85.88 79 ASN A N 1
ATOM 628 C CA . ASN A 1 79 ? 3.868 -8.007 -6.715 1.00 85.88 79 ASN A CA 1
ATOM 629 C C . ASN A 1 79 ? 4.893 -7.937 -5.572 1.00 85.88 79 ASN A C 1
ATOM 631 O O . ASN A 1 79 ? 4.487 -7.760 -4.432 1.00 85.88 79 ASN A O 1
ATOM 635 N N . LYS A 1 80 ? 6.204 -7.937 -5.865 1.00 87.12 80 LYS A N 1
ATOM 636 C CA . LYS A 1 80 ? 7.252 -7.761 -4.837 1.00 87.12 80 LYS A CA 1
ATOM 637 C C . LYS A 1 80 ? 7.124 -6.433 -4.092 1.00 87.12 80 LYS A C 1
ATOM 639 O O . LYS A 1 80 ? 7.249 -6.4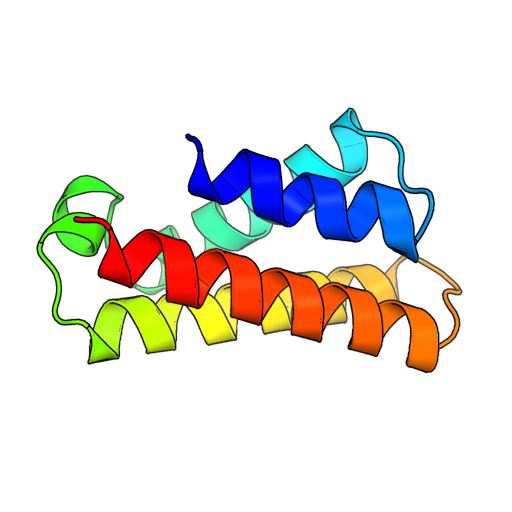01 -2.868 1.00 87.12 80 LYS A O 1
ATOM 644 N N . ALA A 1 81 ? 6.841 -5.346 -4.812 1.00 85.69 81 ALA A N 1
ATOM 645 C CA . ALA A 1 81 ? 6.602 -4.045 -4.199 1.00 85.69 81 ALA A CA 1
ATOM 646 C C . ALA A 1 81 ? 5.382 -4.081 -3.264 1.00 85.69 81 ALA A C 1
ATOM 648 O O . ALA A 1 81 ? 5.446 -3.545 -2.161 1.00 85.69 81 ALA A O 1
ATOM 649 N N . MET A 1 82 ? 4.293 -4.740 -3.677 1.00 87.88 82 MET A N 1
ATOM 650 C CA . MET A 1 82 ? 3.070 -4.864 -2.876 1.00 87.88 82 MET A CA 1
ATOM 651 C C . MET A 1 82 ? 3.264 -5.766 -1.653 1.00 87.88 82 MET A C 1
ATOM 653 O O . MET A 1 82 ? 2.806 -5.412 -0.570 1.00 87.88 82 MET A O 1
ATOM 657 N N . ASP A 1 83 ? 3.983 -6.881 -1.785 1.00 86.75 83 ASP A N 1
ATOM 658 C CA . ASP A 1 83 ? 4.294 -7.780 -0.668 1.00 86.75 83 ASP A CA 1
ATOM 659 C C . ASP A 1 83 ? 5.148 -7.066 0.388 1.00 86.75 83 ASP A C 1
ATOM 661 O O . ASP A 1 83 ? 4.855 -7.124 1.585 1.00 86.75 83 ASP A O 1
ATOM 665 N N . SER A 1 84 ? 6.165 -6.319 -0.059 1.00 84.88 84 SER A N 1
ATOM 666 C CA . SER A 1 84 ? 6.989 -5.472 0.810 1.00 84.88 84 SER A CA 1
ATOM 667 C C . SER A 1 84 ? 6.150 -4.397 1.502 1.00 84.88 84 SER A C 1
ATOM 669 O O . SER A 1 84 ? 6.247 -4.217 2.716 1.00 84.88 84 SER A O 1
ATOM 671 N N . PHE A 1 85 ? 5.264 -3.734 0.757 1.00 81.94 85 PHE A N 1
ATOM 672 C CA . PHE A 1 85 ? 4.356 -2.722 1.288 1.00 81.94 85 PHE A CA 1
ATOM 673 C C . PHE A 1 85 ? 3.479 -3.325 2.402 1.00 81.94 85 PHE A C 1
ATOM 675 O O . PHE A 1 85 ? 3.485 -2.825 3.528 1.00 81.94 85 PHE A O 1
ATOM 682 N N . VAL A 1 86 ? 2.802 -4.449 2.146 1.00 82.00 86 VAL A N 1
ATOM 683 C CA . VAL A 1 86 ? 1.971 -5.152 3.140 1.00 82.00 86 VAL A CA 1
ATOM 684 C C . VAL A 1 86 ? 2.783 -5.560 4.373 1.00 82.00 86 VAL A C 1
ATOM 686 O O . VAL A 1 86 ? 2.305 -5.396 5.497 1.00 82.00 86 VAL A O 1
ATOM 689 N N . ALA A 1 87 ? 4.012 -6.049 4.195 1.00 83.12 87 ALA A N 1
ATOM 690 C CA . ALA A 1 87 ? 4.880 -6.443 5.302 1.00 83.12 87 ALA A CA 1
ATOM 691 C C . ALA A 1 87 ? 5.284 -5.253 6.188 1.00 83.12 87 ALA A C 1
ATOM 693 O O . ALA A 1 87 ? 5.225 -5.357 7.416 1.00 83.12 87 ALA A O 1
ATOM 694 N N . VAL A 1 88 ? 5.656 -4.118 5.586 1.00 80.62 88 VAL A N 1
ATOM 695 C CA . VAL A 1 88 ? 5.990 -2.881 6.313 1.00 80.62 88 VAL A CA 1
ATOM 696 C C . VAL A 1 88 ? 4.790 -2.400 7.125 1.00 80.62 88 VAL A C 1
ATOM 698 O O . VAL A 1 88 ? 4.925 -2.138 8.319 1.00 80.62 88 VAL A O 1
ATOM 701 N N . LEU A 1 89 ? 3.609 -2.371 6.505 1.00 72.94 89 LEU A N 1
ATOM 702 C CA . LEU A 1 89 ? 2.360 -1.973 7.153 1.00 72.94 89 LEU A CA 1
ATOM 703 C C . LEU A 1 89 ? 2.021 -2.877 8.345 1.00 72.94 89 LEU A C 1
ATOM 705 O O . LEU A 1 89 ? 1.736 -2.394 9.440 1.00 72.94 89 LEU A O 1
ATOM 709 N N . HIS A 1 90 ? 2.076 -4.199 8.156 1.00 74.75 90 HIS A N 1
ATOM 710 C CA . HIS A 1 90 ? 1.800 -5.154 9.229 1.00 74.75 90 HIS A CA 1
ATOM 711 C C . HIS A 1 90 ? 2.744 -4.976 10.420 1.00 74.75 90 HIS A C 1
ATOM 713 O O . HIS A 1 90 ? 2.281 -5.038 11.557 1.00 74.75 90 HIS A O 1
ATOM 719 N N . ARG A 1 91 ? 4.036 -4.726 10.170 1.00 75.38 91 ARG A N 1
ATOM 720 C CA . ARG A 1 91 ? 5.022 -4.481 11.232 1.00 75.38 91 ARG A CA 1
ATOM 721 C C . ARG A 1 91 ? 4.753 -3.179 11.978 1.00 75.38 91 ARG A C 1
ATOM 723 O O . ARG A 1 91 ? 4.833 -3.166 13.200 1.00 75.38 91 ARG A O 1
ATOM 730 N N . SER A 1 92 ? 4.399 -2.102 11.277 1.00 69.69 92 SER A N 1
ATOM 731 C CA . SER A 1 92 ? 4.100 -0.823 11.933 1.00 69.69 92 SER A CA 1
ATOM 732 C C . SER A 1 92 ? 2.887 -0.891 12.857 1.00 69.69 92 SER A C 1
ATOM 734 O O . SER A 1 92 ? 2.906 -0.262 13.903 1.00 69.69 92 SER A O 1
ATOM 736 N N . TRP A 1 93 ? 1.882 -1.710 12.536 1.00 69.62 93 TRP A N 1
ATOM 737 C CA . TRP A 1 93 ? 0.713 -1.901 13.400 1.00 69.62 93 TRP A CA 1
ATOM 738 C C . TRP A 1 93 ? 0.966 -2.787 14.631 1.00 69.62 93 TRP A C 1
ATOM 740 O O . TRP A 1 93 ? 0.071 -2.928 15.458 1.00 69.62 93 TRP A O 1
ATOM 750 N N . GLN A 1 94 ? 2.130 -3.440 14.728 1.00 66.19 94 GLN A N 1
ATOM 751 C CA . GLN A 1 94 ? 2.524 -4.260 15.885 1.00 66.19 94 GLN A CA 1
ATOM 752 C C . GLN A 1 94 ? 3.434 -3.521 16.872 1.00 66.19 94 GLN A C 1
ATOM 754 O O . GLN A 1 94 ? 3.691 -4.046 17.951 1.00 66.19 94 GLN A O 1
ATOM 759 N N . LEU A 1 95 ? 3.970 -2.364 16.478 1.00 56.88 95 LEU A N 1
ATOM 760 C CA . LEU A 1 95 ? 4.920 -1.574 17.266 1.00 56.88 95 LEU A CA 1
ATOM 761 C C . LEU A 1 95 ? 4.249 -0.442 18.067 1.00 56.88 95 LEU A C 1
ATOM 763 O O . LEU A 1 95 ? 4.955 0.306 18.739 1.00 56.88 95 LEU A O 1
ATOM 767 N N . GLU A 1 96 ? 2.921 -0.336 18.000 1.00 45.75 96 GLU A N 1
ATOM 768 C CA . GLU A 1 96 ? 2.064 0.561 18.793 1.00 45.75 96 GLU A CA 1
ATOM 769 C C . GLU A 1 96 ? 1.157 -0.264 19.708 1.00 45.75 96 GLU A C 1
ATOM 771 O O . GLU A 1 96 ? 1.020 0.124 20.887 1.00 45.75 96 GLU A O 1
#

Secondary structure (DSSP, 8-state):
-HHHHHHHHHHHHHH---HHHHHHHHHHHHHHHHHHHT--HHHHHHS-HHHHHHHHHHHHHHHHHHHHHH----HHHHHHHHHHHHHHHHHHTT--